Protein AF-A0AAW2XWT4-F1 (afdb_monomer_lite)

Radius of gyration: 17.61 Å; chains: 1; bounding box: 40×44×36 Å

Structure (mmCIF, N/CA/C/O backbone):
data_AF-A0AAW2XWT4-F1
#
_entry.id   AF-A0AAW2XWT4-F1
#
loop_
_atom_site.group_PDB
_atom_site.id
_atom_site.type_symbol
_atom_site.label_atom_id
_atom_site.label_alt_id
_atom_site.label_comp_id
_atom_site.label_asym_id
_atom_site.label_entity_id
_atom_site.label_seq_id
_atom_site.pdbx_PDB_ins_code
_atom_site.Cartn_x
_atom_site.Cartn_y
_atom_site.Cartn_z
_atom_site.occupancy
_atom_site.B_iso_or_equiv
_atom_site.auth_seq_id
_atom_site.auth_comp_id
_atom_site.auth_asym_id
_atom_site.auth_atom_id
_atom_site.pdbx_PDB_model_num
ATOM 1 N N . MET A 1 1 ? -18.857 1.435 7.287 1.00 56.28 1 MET A N 1
ATOM 2 C CA . MET A 1 1 ? -17.424 1.734 7.513 1.00 56.28 1 MET A CA 1
ATOM 3 C C . MET A 1 1 ? -16.809 2.377 6.274 1.00 56.28 1 MET A C 1
ATOM 5 O O . MET A 1 1 ? -16.454 3.537 6.372 1.00 56.28 1 MET A O 1
ATOM 9 N N . ARG A 1 2 ? -16.819 1.709 5.107 1.00 50.19 2 ARG A N 1
ATOM 10 C CA . ARG A 1 2 ? -16.317 2.235 3.816 1.00 50.19 2 ARG A CA 1
ATOM 11 C C . ARG A 1 2 ? -16.765 3.678 3.498 1.00 50.19 2 ARG A C 1
ATOM 13 O O . ARG A 1 2 ? -15.939 4.572 3.470 1.00 50.19 2 ARG A O 1
ATOM 20 N N . ALA A 1 3 ? -18.075 3.943 3.468 1.00 50.75 3 ALA A N 1
ATOM 21 C CA . ALA A 1 3 ? -18.617 5.261 3.095 1.00 50.75 3 ALA A CA 1
ATOM 22 C C . ALA A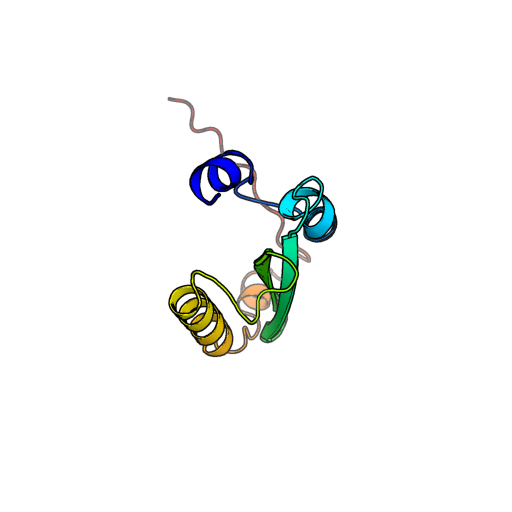 1 3 ? -18.272 6.437 4.042 1.00 50.75 3 ALA A C 1
ATOM 24 O O . ALA A 1 3 ? -18.292 7.587 3.615 1.00 50.75 3 ALA A O 1
ATOM 25 N N . ALA A 1 4 ? -17.979 6.172 5.321 1.00 53.34 4 ALA A N 1
ATOM 26 C CA . ALA A 1 4 ? -17.572 7.210 6.278 1.00 53.34 4 ALA A CA 1
ATOM 27 C C . ALA A 1 4 ? -16.060 7.487 6.218 1.00 53.34 4 ALA A C 1
ATOM 29 O O . ALA A 1 4 ? -15.616 8.579 6.556 1.00 53.34 4 ALA A O 1
ATOM 30 N N . VAL A 1 5 ? -15.286 6.494 5.775 1.00 57.53 5 VAL A N 1
ATOM 31 C CA . VAL A 1 5 ? -13.827 6.545 5.656 1.00 57.53 5 VAL A CA 1
ATOM 32 C C . VAL A 1 5 ? -13.415 7.131 4.299 1.00 57.53 5 VAL A C 1
ATOM 34 O O . VAL A 1 5 ? -12.546 7.996 4.257 1.00 57.53 5 VAL A O 1
ATOM 37 N N . ASP A 1 6 ? -14.117 6.771 3.218 1.00 56.50 6 ASP A N 1
ATOM 38 C CA . ASP A 1 6 ? -13.872 7.280 1.857 1.00 56.50 6 ASP A CA 1
ATOM 39 C C . ASP A 1 6 ? -14.056 8.805 1.748 1.00 56.50 6 ASP A C 1
ATOM 41 O O . ASP A 1 6 ? -13.403 9.451 0.938 1.00 56.50 6 ASP A O 1
ATOM 45 N N . ARG A 1 7 ? -14.913 9.410 2.586 1.00 54.22 7 ARG A N 1
ATOM 46 C CA . ARG A 1 7 ? -15.098 10.875 2.636 1.00 54.22 7 ARG A CA 1
ATOM 47 C C . ARG A 1 7 ? -13.995 11.610 3.403 1.00 54.22 7 ARG A C 1
ATOM 49 O O . ARG A 1 7 ? -13.919 12.830 3.313 1.00 54.22 7 ARG A O 1
ATOM 56 N N . LEU A 1 8 ? -13.189 10.896 4.192 1.00 62.31 8 LEU A N 1
ATOM 57 C CA . LEU A 1 8 ? -12.209 11.484 5.109 1.00 62.31 8 LEU A CA 1
ATOM 58 C C . LEU A 1 8 ? -10.776 11.403 4.571 1.00 62.31 8 LEU A C 1
ATOM 60 O O . LEU A 1 8 ? -9.909 12.164 5.004 1.00 62.31 8 LEU A O 1
ATOM 64 N N . TRP A 1 9 ? -10.500 10.469 3.661 1.00 67.38 9 TRP A N 1
ATOM 65 C CA . TRP A 1 9 ? -9.143 10.239 3.182 1.00 67.38 9 TRP A CA 1
ATOM 66 C C . TRP A 1 9 ? -8.819 11.153 2.002 1.00 67.38 9 TRP A C 1
ATOM 68 O O . TRP A 1 9 ? -9.509 11.112 0.985 1.00 67.38 9 TRP A O 1
ATOM 78 N N . PRO A 1 10 ? -7.778 11.995 2.114 1.00 68.00 10 PRO A N 1
ATOM 79 C CA . PRO A 1 10 ? -7.349 12.801 0.985 1.00 68.00 10 PRO A CA 1
ATOM 80 C C . PRO A 1 10 ? -6.822 11.883 -0.124 1.00 68.00 10 PRO A C 1
ATOM 82 O O . PRO A 1 10 ? -6.274 10.814 0.154 1.00 68.00 10 PRO A O 1
ATOM 85 N N . SER A 1 11 ? -6.955 12.328 -1.375 1.00 72.94 11 SER A N 1
ATOM 86 C CA . SER A 1 11 ? -6.430 11.619 -2.551 1.00 72.94 11 SER A CA 1
ATOM 87 C C . SER A 1 11 ? -4.925 11.359 -2.456 1.00 72.94 11 SER A C 1
ATOM 89 O O . SER A 1 11 ? -4.429 10.384 -3.012 1.00 72.94 11 SER A O 1
ATOM 91 N N . GLU A 1 12 ? -4.211 12.207 -1.711 1.00 77.19 12 GLU A N 1
ATOM 92 C CA . GLU A 1 12 ? -2.780 12.102 -1.467 1.00 77.19 12 GLU A CA 1
ATOM 93 C C . GLU A 1 12 ? -2.449 12.272 0.021 1.00 77.19 12 GLU A C 1
ATOM 95 O O . GLU A 1 12 ? -2.950 13.162 0.718 1.00 77.19 12 GLU A O 1
ATOM 100 N N . ILE A 1 13 ? -1.562 11.408 0.518 1.00 75.12 13 ILE A N 1
ATOM 101 C CA . ILE A 1 13 ? -1.056 11.441 1.891 1.00 75.12 13 ILE A CA 1
ATOM 102 C C . ILE A 1 13 ? 0.470 11.323 1.838 1.00 75.12 13 ILE A C 1
ATOM 104 O O . ILE A 1 13 ? 0.976 10.338 1.297 1.00 75.12 13 ILE A O 1
ATOM 108 N N . PRO A 1 14 ? 1.223 12.263 2.440 1.00 79.88 14 PRO A N 1
ATOM 109 C CA . PRO A 1 14 ? 2.658 12.090 2.623 1.00 79.88 14 PRO A CA 1
ATOM 110 C C . PRO A 1 14 ? 2.940 10.792 3.381 1.00 79.88 14 PRO A C 1
ATOM 112 O O . PRO A 1 14 ? 2.301 10.524 4.399 1.00 79.88 14 PRO A O 1
ATOM 115 N N . LEU A 1 15 ? 3.924 10.004 2.941 1.00 75.19 15 LEU A N 1
ATOM 116 C CA . LEU A 1 15 ? 4.199 8.682 3.520 1.00 75.19 15 LEU A CA 1
ATOM 117 C C . LEU A 1 15 ? 4.391 8.717 5.053 1.00 75.19 15 LEU A C 1
ATOM 119 O O . LEU A 1 15 ? 3.942 7.811 5.752 1.00 75.19 15 LEU A O 1
ATOM 123 N N . GLY A 1 16 ? 5.004 9.783 5.586 1.00 78.69 16 GLY A N 1
ATOM 124 C CA . GLY A 1 16 ? 5.196 9.983 7.031 1.00 78.69 16 GLY A CA 1
ATOM 125 C C . GLY A 1 16 ? 3.902 10.214 7.827 1.00 78.69 16 GLY A C 1
ATOM 126 O O . GLY A 1 16 ? 3.858 9.946 9.023 1.00 78.69 16 GLY A O 1
ATOM 127 N N . GLU A 1 17 ? 2.827 10.643 7.167 1.00 81.06 17 GLU A N 1
ATOM 128 C CA . GLU A 1 17 ? 1.529 10.944 7.781 1.00 81.06 17 GLU A CA 1
ATOM 129 C C . GLU A 1 17 ? 0.519 9.792 7.638 1.00 81.06 17 GLU A C 1
ATOM 131 O O . GLU A 1 17 ? -0.571 9.865 8.204 1.00 81.06 17 GLU A O 1
ATOM 136 N N . VAL A 1 18 ? 0.866 8.708 6.932 1.00 79.69 18 VAL A N 1
ATOM 137 C CA . VAL A 1 18 ? -0.015 7.551 6.673 1.00 79.69 18 VAL A CA 1
ATOM 138 C C . VAL A 1 18 ? -0.616 7.003 7.965 1.00 79.69 18 VAL A C 1
ATOM 140 O O . VAL A 1 18 ? -1.835 6.949 8.089 1.00 79.69 18 VAL A O 1
ATOM 143 N N . ASN A 1 19 ? 0.202 6.662 8.965 1.00 78.69 19 ASN A N 1
ATOM 144 C CA . ASN A 1 19 ? -0.309 6.129 10.237 1.00 78.69 19 ASN A CA 1
ATOM 145 C C . ASN A 1 19 ? -1.251 7.125 10.934 1.00 78.69 19 ASN A C 1
ATOM 147 O O . ASN A 1 19 ? -2.282 6.752 11.491 1.00 78.69 19 ASN A O 1
ATOM 151 N N . LYS A 1 20 ? -0.914 8.415 10.878 1.00 76.44 20 LYS A N 1
ATOM 152 C CA . LYS A 1 20 ? -1.678 9.477 11.531 1.00 76.44 20 LYS A CA 1
ATOM 153 C C . LYS A 1 20 ? -3.003 9.776 10.829 1.00 76.44 20 LYS A C 1
ATOM 155 O O . LYS A 1 20 ? -3.934 10.195 11.503 1.00 76.44 20 LYS A O 1
ATOM 160 N N . LYS A 1 21 ? -3.104 9.587 9.513 1.00 76.25 21 LYS A N 1
ATOM 161 C CA . LYS A 1 21 ? -4.320 9.897 8.745 1.00 76.25 21 LYS A CA 1
ATOM 162 C C . LYS A 1 21 ? -5.203 8.681 8.460 1.00 76.25 21 LYS A C 1
ATOM 164 O O . LYS A 1 21 ? -6.416 8.839 8.402 1.00 76.25 21 LYS A O 1
ATOM 169 N N . LEU A 1 22 ? -4.623 7.488 8.308 1.00 75.00 22 LEU A N 1
ATOM 170 C CA . LEU A 1 22 ? -5.376 6.277 7.958 1.00 75.00 22 LEU A CA 1
ATOM 171 C C . LEU A 1 22 ? -5.968 5.563 9.175 1.00 75.00 22 LEU A C 1
ATOM 173 O O . LEU A 1 22 ? -7.088 5.078 9.080 1.00 75.00 22 LEU A O 1
ATOM 177 N N . ILE A 1 23 ? -5.252 5.494 10.306 1.00 75.44 23 ILE A N 1
ATOM 178 C CA . ILE A 1 23 ? -5.704 4.720 11.482 1.00 75.44 23 ILE A CA 1
ATOM 179 C C . ILE A 1 23 ? -5.927 5.544 12.753 1.00 75.44 23 ILE A C 1
ATOM 181 O O . ILE A 1 23 ? -6.635 5.088 13.650 1.00 75.44 23 ILE A O 1
ATOM 185 N N . ARG A 1 24 ? -5.365 6.756 12.872 1.00 74.62 24 ARG A N 1
ATOM 186 C CA . ARG A 1 24 ? -5.539 7.571 14.087 1.00 74.62 24 ARG A CA 1
ATOM 187 C C . ARG A 1 24 ? -7.001 8.007 14.221 1.00 74.62 24 ARG A C 1
ATOM 189 O O . ARG A 1 24 ? -7.489 8.793 13.418 1.00 74.62 24 ARG A O 1
ATOM 196 N N . GLY A 1 25 ? -7.673 7.513 15.258 1.00 71.81 25 GLY A N 1
ATOM 197 C CA . GLY A 1 25 ? -9.098 7.760 15.513 1.00 71.81 25 GLY A CA 1
ATOM 198 C C . GLY A 1 25 ? -10.028 6.619 15.082 1.00 71.81 25 GLY A C 1
ATOM 199 O O . GLY A 1 25 ? -11.199 6.641 15.444 1.00 71.81 25 GLY A O 1
ATOM 200 N N . LEU A 1 26 ? -9.521 5.594 14.384 1.00 77.69 26 LEU A N 1
ATOM 201 C CA . LEU A 1 26 ? -10.269 4.368 14.091 1.00 77.69 26 LEU A CA 1
ATOM 202 C C . LEU A 1 26 ? -10.056 3.348 15.219 1.00 77.69 26 LEU A C 1
ATOM 204 O O . LEU A 1 26 ? -9.177 2.489 15.152 1.00 77.69 26 LEU A O 1
ATOM 208 N N . THR A 1 27 ? -10.844 3.458 16.290 1.00 80.50 27 THR A N 1
ATOM 209 C CA . THR A 1 27 ? -10.784 2.521 17.422 1.00 80.50 27 THR A CA 1
ATOM 210 C C . THR A 1 27 ? -11.171 1.101 16.995 1.00 80.50 27 THR A C 1
ATOM 212 O O . THR A 1 27 ? -12.085 0.892 16.196 1.00 80.50 27 THR A O 1
ATOM 215 N N . GLY A 1 28 ? -10.438 0.101 17.500 1.00 86.00 28 GLY A N 1
ATOM 216 C CA . GLY A 1 28 ? -10.656 -1.309 17.152 1.00 86.00 28 GLY A CA 1
ATOM 217 C C . GLY A 1 28 ? -10.295 -1.670 15.707 1.00 86.00 28 GLY A C 1
ATOM 218 O O . GLY A 1 28 ? -10.788 -2.675 15.192 1.00 86.00 28 GLY A O 1
ATOM 219 N N . CYS A 1 29 ? -9.479 -0.850 15.039 1.00 86.06 29 CYS A N 1
ATOM 220 C CA . CYS A 1 29 ? -8.917 -1.147 13.727 1.00 86.06 29 CYS A CA 1
ATOM 221 C C . CYS A 1 29 ? -7.394 -1.286 13.801 1.00 86.06 29 CYS A C 1
ATOM 223 O O . CYS A 1 29 ? -6.717 -0.610 14.572 1.00 86.06 29 CYS A O 1
ATOM 225 N N . GLU A 1 30 ? -6.852 -2.143 12.948 1.00 86.19 30 GLU A N 1
ATOM 226 C CA . GLU A 1 30 ? -5.422 -2.327 12.736 1.00 86.19 30 GLU A CA 1
ATOM 227 C C . GLU A 1 30 ? -5.092 -2.255 11.243 1.00 86.19 30 GLU A C 1
ATOM 229 O O . GLU A 1 30 ? -5.973 -2.369 10.386 1.00 86.19 30 GLU A O 1
ATOM 23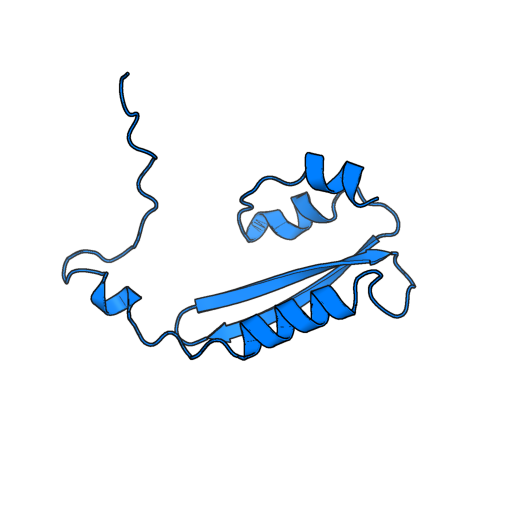4 N N . MET A 1 31 ? -3.817 -2.050 10.919 1.00 87.12 31 MET A N 1
ATOM 235 C CA . MET A 1 31 ? -3.358 -1.879 9.544 1.00 87.12 31 MET A CA 1
ATOM 236 C C . MET A 1 31 ? -2.232 -2.847 9.216 1.00 87.12 31 MET A C 1
ATOM 238 O O . MET A 1 31 ? -1.240 -2.931 9.936 1.00 87.12 31 MET A O 1
ATOM 242 N N . ALA A 1 32 ? -2.363 -3.523 8.080 1.00 89.31 32 ALA A N 1
ATOM 243 C CA . ALA A 1 32 ? -1.267 -4.243 7.460 1.00 89.31 32 ALA A CA 1
ATOM 244 C C . ALA A 1 32 ? -0.579 -3.358 6.422 1.00 89.31 32 ALA A C 1
ATOM 246 O O . ALA A 1 32 ? -1.224 -2.599 5.694 1.00 89.31 32 ALA A O 1
ATOM 247 N N . ARG A 1 33 ? 0.745 -3.492 6.340 1.00 91.31 33 ARG A N 1
ATOM 248 C CA . ARG A 1 33 ? 1.584 -2.807 5.360 1.00 91.31 33 ARG A CA 1
ATOM 249 C C . ARG A 1 33 ? 2.331 -3.838 4.530 1.00 91.31 33 ARG A C 1
ATOM 251 O O . ARG A 1 33 ? 3.167 -4.566 5.060 1.00 91.31 33 ARG A O 1
ATOM 258 N N . PHE A 1 34 ? 2.087 -3.827 3.230 1.00 92.81 34 PHE A N 1
ATOM 259 C CA . PHE A 1 34 ? 2.810 -4.629 2.251 1.00 92.81 34 PHE A CA 1
ATOM 260 C C . PHE A 1 34 ? 3.817 -3.731 1.539 1.00 92.81 34 PHE A C 1
ATOM 262 O O . PHE A 1 34 ? 3.473 -2.638 1.089 1.00 92.81 34 PHE A O 1
ATOM 269 N N . LYS A 1 35 ? 5.075 -4.166 1.471 1.00 92.88 35 LYS A N 1
ATOM 270 C CA . LYS A 1 35 ? 6.166 -3.403 0.862 1.00 92.88 35 LYS A CA 1
ATOM 271 C C . LYS A 1 35 ? 6.668 -4.136 -0.372 1.00 92.88 35 LYS A C 1
ATOM 273 O O . LYS A 1 35 ? 7.140 -5.262 -0.256 1.00 92.88 35 LYS A O 1
ATOM 278 N N . PHE A 1 36 ? 6.649 -3.457 -1.511 1.00 90.94 36 PHE A N 1
ATOM 279 C CA . PHE A 1 36 ? 7.189 -3.958 -2.770 1.00 90.94 36 PHE A CA 1
ATOM 280 C C . PHE A 1 36 ? 8.287 -3.015 -3.246 1.00 90.94 36 PHE A C 1
ATOM 282 O O . PHE A 1 36 ? 8.079 -1.806 -3.324 1.00 90.94 36 PHE A O 1
ATOM 289 N N . ARG A 1 37 ? 9.466 -3.555 -3.550 1.00 89.75 37 ARG A N 1
ATOM 290 C CA . ARG A 1 37 ? 10.544 -2.804 -4.202 1.00 89.75 37 ARG A CA 1
ATOM 291 C C . ARG A 1 37 ? 10.558 -3.174 -5.678 1.00 89.75 37 ARG A C 1
ATOM 293 O O . ARG A 1 37 ? 10.569 -4.362 -5.982 1.00 89.75 37 ARG A O 1
ATOM 300 N N . LYS A 1 38 ? 10.515 -2.168 -6.549 1.00 87.06 38 LYS A N 1
ATOM 301 C CA . LYS A 1 38 ? 10.494 -2.301 -8.009 1.00 87.06 38 LYS A CA 1
ATOM 302 C C . LYS A 1 38 ? 11.505 -1.325 -8.598 1.00 87.06 38 LYS A C 1
ATOM 304 O O . LYS A 1 38 ? 11.183 -0.159 -8.823 1.00 87.06 38 LYS A O 1
ATOM 309 N N . GLY A 1 39 ? 12.743 -1.782 -8.778 1.00 83.12 39 GLY A N 1
ATOM 310 C CA . GLY A 1 39 ? 13.865 -0.910 -9.143 1.00 83.12 39 GLY A CA 1
ATOM 311 C C . GLY A 1 39 ? 14.068 0.233 -8.136 1.00 83.12 39 GLY A C 1
ATOM 312 O O . GLY A 1 39 ? 14.210 -0.009 -6.935 1.00 83.12 39 GLY A O 1
ATOM 313 N N . CYS A 1 40 ? 14.048 1.482 -8.617 1.00 78.06 40 CYS A N 1
ATOM 314 C CA . CYS A 1 40 ? 14.231 2.688 -7.798 1.00 78.06 40 CYS A CA 1
ATOM 315 C C . CYS A 1 40 ? 12.974 3.135 -7.023 1.00 78.06 40 CYS A C 1
ATOM 317 O O . CYS A 1 40 ? 13.050 4.052 -6.204 1.00 78.06 40 CYS A O 1
ATOM 319 N N . ILE A 1 41 ? 11.824 2.482 -7.230 1.00 81.56 41 ILE A N 1
ATOM 320 C CA . ILE A 1 41 ? 10.554 2.831 -6.583 1.00 81.56 41 ILE A CA 1
ATOM 321 C C . ILE A 1 41 ? 10.195 1.787 -5.521 1.00 81.56 41 ILE A C 1
ATOM 323 O O . ILE A 1 41 ? 10.340 0.578 -5.707 1.00 81.56 41 ILE A O 1
ATOM 327 N N . THR A 1 42 ? 9.693 2.256 -4.377 1.00 86.69 42 THR A N 1
ATOM 328 C CA . THR A 1 42 ? 9.104 1.397 -3.343 1.00 86.69 42 THR A CA 1
ATOM 329 C C . THR A 1 42 ? 7.616 1.692 -3.214 1.00 86.69 42 THR A C 1
ATOM 331 O O . THR A 1 42 ? 7.236 2.793 -2.825 1.00 86.69 42 THR A O 1
ATOM 334 N N . PHE A 1 43 ? 6.783 0.686 -3.467 1.00 89.56 43 PHE A N 1
ATOM 335 C CA . PHE A 1 43 ? 5.346 0.744 -3.226 1.00 89.56 43 PHE A CA 1
ATOM 336 C C . PHE A 1 43 ? 5.040 0.263 -1.809 1.00 89.56 43 PHE A C 1
ATOM 338 O O . PHE A 1 43 ? 5.455 -0.827 -1.400 1.00 89.56 43 PHE A O 1
ATOM 345 N N . TYR A 1 44 ? 4.280 1.069 -1.074 1.00 90.50 44 TYR A N 1
ATOM 346 C CA . TYR A 1 44 ? 3.657 0.664 0.178 1.00 90.50 44 TYR A CA 1
ATOM 347 C C . TYR A 1 44 ? 2.153 0.557 -0.043 1.00 90.50 44 TYR A C 1
ATOM 349 O O . TYR A 1 44 ? 1.496 1.557 -0.320 1.00 90.50 44 TYR A O 1
ATOM 357 N N . VAL A 1 45 ? 1.614 -0.652 0.090 1.00 91.19 45 VAL A N 1
ATOM 358 C CA . VAL A 1 45 ? 0.168 -0.889 0.072 1.00 91.19 45 VAL A CA 1
ATOM 359 C C . VAL A 1 45 ? -0.294 -1.043 1.513 1.00 91.19 45 VAL A C 1
ATOM 361 O O . VAL A 1 45 ? 0.222 -1.886 2.252 1.00 91.19 45 VAL A O 1
ATOM 364 N N . TYR A 1 46 ? -1.252 -0.216 1.911 1.00 88.19 46 TYR A N 1
ATOM 365 C CA . TYR A 1 46 ? -1.822 -0.210 3.251 1.00 88.19 46 TYR A CA 1
ATOM 366 C C . TYR A 1 46 ? -3.246 -0.748 3.206 1.00 88.19 46 TYR A C 1
ATOM 368 O O . TYR A 1 46 ? -4.052 -0.304 2.392 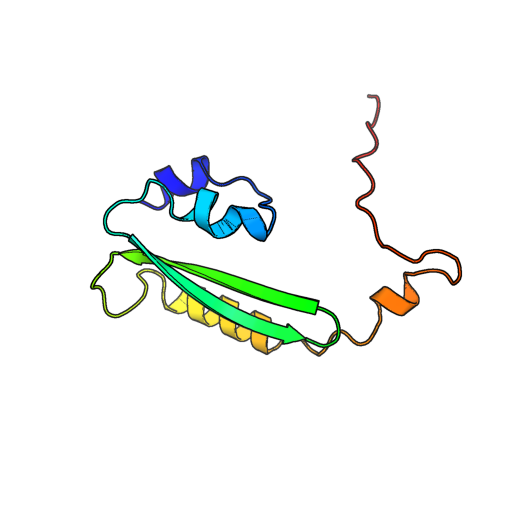1.00 88.19 46 TYR A O 1
ATOM 376 N N . ALA A 1 47 ? -3.556 -1.692 4.088 1.00 89.31 47 ALA A N 1
ATOM 377 C CA . ALA A 1 47 ? -4.894 -2.252 4.221 1.00 89.31 47 ALA A CA 1
ATOM 378 C C . ALA A 1 47 ? -5.333 -2.184 5.683 1.00 89.31 47 ALA A C 1
ATOM 380 O O . ALA A 1 47 ? -4.623 -2.661 6.569 1.00 89.31 47 ALA A O 1
ATOM 381 N N . VAL A 1 48 ? -6.502 -1.597 5.935 1.00 86.38 48 VAL A N 1
ATOM 382 C CA . VAL A 1 48 ? -7.087 -1.474 7.276 1.00 86.38 48 VAL A CA 1
ATOM 383 C C . VAL A 1 48 ? 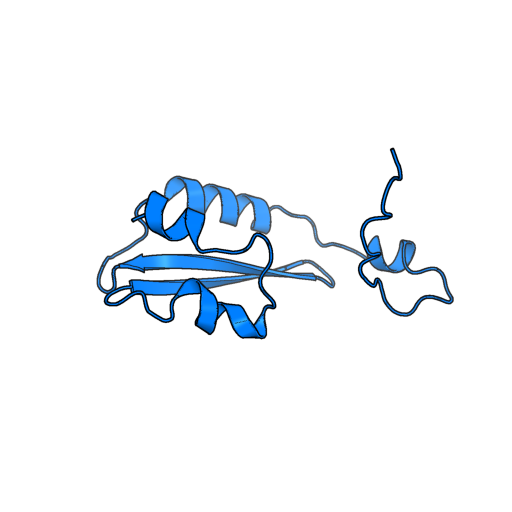-8.112 -2.586 7.486 1.00 86.38 48 VAL A C 1
ATOM 385 O O . VAL A 1 48 ? -8.905 -2.891 6.594 1.00 86.38 48 VAL A O 1
ATOM 388 N N . ARG A 1 49 ? -8.112 -3.192 8.672 1.00 87.94 49 ARG A N 1
ATOM 389 C CA . ARG A 1 49 ? -9.098 -4.192 9.102 1.00 87.94 49 ARG A CA 1
ATOM 390 C C . ARG A 1 49 ? -9.500 -3.960 10.555 1.00 87.94 49 ARG A C 1
ATOM 392 O O . ARG A 1 49 ? -8.830 -3.224 11.271 1.00 87.94 49 ARG A O 1
ATOM 399 N N . ARG A 1 50 ? -10.576 -4.607 11.010 1.00 87.62 50 ARG A N 1
ATOM 400 C CA . ARG A 1 50 ? -10.887 -4.667 12.446 1.00 87.62 50 ARG A CA 1
ATOM 401 C C . ARG A 1 50 ? -9.827 -5.485 13.177 1.00 87.62 50 ARG A C 1
ATOM 403 O O . ARG A 1 50 ? -9.429 -6.542 12.692 1.00 87.62 50 ARG A O 1
ATOM 410 N N . SER A 1 51 ? -9.412 -5.004 14.340 1.00 87.12 51 SER A N 1
ATOM 411 C CA . SER A 1 51 ? -8.512 -5.722 15.237 1.00 87.12 51 SER A CA 1
ATOM 412 C C . SER A 1 51 ? -9.123 -7.069 15.628 1.00 87.12 51 SER A C 1
ATOM 414 O O . SER A 1 51 ? -10.315 -7.148 15.919 1.00 87.12 51 SER A O 1
ATOM 416 N N . GLY A 1 52 ? -8.310 -8.125 15.623 1.00 84.44 52 GLY A N 1
ATOM 417 C CA . GLY A 1 52 ? -8.739 -9.476 16.006 1.00 84.44 52 GLY A CA 1
ATOM 418 C C . GLY A 1 52 ? -9.420 -10.288 14.898 1.00 84.44 52 GLY A C 1
ATOM 419 O O . GLY A 1 52 ? -9.648 -11.479 15.089 1.00 84.44 52 GLY A O 1
ATOM 420 N N . ASN A 1 53 ? -9.690 -9.705 13.724 1.00 85.31 53 ASN A N 1
ATOM 421 C CA . ASN A 1 53 ? -10.177 -10.473 12.577 1.00 85.31 53 ASN A CA 1
ATOM 422 C C . ASN A 1 53 ? -9.032 -11.201 11.856 1.00 85.31 53 ASN A C 1
ATOM 424 O O . ASN A 1 53 ? -8.014 -10.604 11.492 1.00 85.31 53 ASN A O 1
ATOM 428 N N . SER A 1 54 ? -9.247 -12.476 11.530 1.00 81.00 54 SER A N 1
ATOM 429 C CA . SER A 1 54 ? -8.379 -13.264 10.651 1.00 81.00 54 SER A CA 1
ATOM 430 C C . SER A 1 54 ? -8.631 -12.927 9.174 1.00 81.00 54 SER A C 1
ATOM 432 O O . SER A 1 54 ? -9.199 -13.709 8.420 1.00 81.00 54 SER A O 1
ATOM 434 N N . GLY A 1 55 ? -8.210 -11.735 8.740 1.00 86.75 55 GLY A N 1
ATOM 435 C CA . GLY A 1 55 ? -8.211 -11.351 7.320 1.00 86.75 55 GLY A CA 1
ATOM 436 C C . GLY A 1 55 ? -8.854 -10.001 7.018 1.00 86.75 55 GLY A C 1
ATOM 437 O O . GLY A 1 55 ? -9.054 -9.174 7.907 1.00 86.75 55 GLY A O 1
ATOM 438 N N . PHE A 1 56 ? -9.142 -9.764 5.737 1.00 89.56 56 PHE A N 1
ATOM 439 C CA . PHE A 1 56 ? -9.726 -8.516 5.240 1.00 89.56 56 PHE A CA 1
ATOM 440 C C . PHE A 1 56 ? -11.131 -8.762 4.696 1.00 89.56 56 PHE A C 1
ATOM 442 O O . PHE A 1 56 ? -11.393 -9.782 4.066 1.00 89.56 56 PHE A O 1
ATOM 449 N N . ILE A 1 57 ? -12.038 -7.805 4.898 1.00 87.44 57 ILE A N 1
ATOM 450 C CA . ILE A 1 57 ? -13.409 -7.909 4.371 1.00 87.44 57 ILE A CA 1
ATOM 451 C C . ILE A 1 57 ? -13.388 -7.975 2.833 1.00 87.44 57 ILE A C 1
ATOM 453 O O . ILE A 1 57 ? -14.082 -8.793 2.246 1.00 87.44 57 ILE A O 1
ATOM 457 N N . CYS A 1 58 ? -12.537 -7.175 2.185 1.00 86.50 58 CYS A N 1
ATOM 458 C CA . CYS A 1 58 ? -12.353 -7.156 0.729 1.00 86.50 58 CYS A CA 1
ATOM 459 C C . CYS A 1 58 ? -11.095 -7.945 0.323 1.00 86.50 58 CYS A C 1
ATOM 461 O O . CYS A 1 58 ? -10.158 -7.381 -0.244 1.00 86.50 58 CYS A O 1
ATOM 463 N N . THR A 1 59 ? -11.022 -9.231 0.686 1.00 91.56 59 THR A N 1
ATOM 464 C CA . THR A 1 59 ? -9.806 -10.038 0.460 1.00 91.56 59 THR A CA 1
ATOM 465 C C . THR A 1 59 ? -9.474 -10.202 -1.027 1.00 91.56 59 THR A C 1
ATOM 467 O O . THR A 1 59 ? -8.301 -10.103 -1.380 1.00 91.56 59 THR A O 1
ATOM 470 N N . ASP A 1 60 ? -10.462 -10.400 -1.903 1.00 93.50 60 ASP A N 1
ATOM 471 C CA . ASP A 1 60 ? -10.208 -10.572 -3.342 1.00 93.50 60 ASP A CA 1
ATOM 472 C C . ASP A 1 60 ? -9.743 -9.274 -4.020 1.00 93.50 60 ASP A C 1
ATOM 474 O O . ASP A 1 60 ? -8.793 -9.300 -4.809 1.00 93.50 60 ASP A O 1
ATOM 478 N N . ASP A 1 61 ? -10.312 -8.125 -3.642 1.00 92.00 61 ASP A N 1
ATOM 479 C CA . ASP A 1 61 ? -9.834 -6.811 -4.098 1.00 92.00 61 ASP A CA 1
ATOM 480 C C . ASP A 1 61 ? -8.383 -6.586 -3.655 1.00 92.00 61 ASP A C 1
ATOM 482 O O . ASP A 1 61 ? -7.520 -6.230 -4.459 1.00 92.00 61 ASP A O 1
ATOM 486 N N . LEU A 1 62 ? -8.085 -6.850 -2.375 1.00 92.88 62 LEU A N 1
ATOM 487 C CA . LEU A 1 62 ? -6.731 -6.727 -1.843 1.00 92.88 62 LEU A CA 1
ATOM 488 C C . LEU A 1 62 ? -5.765 -7.669 -2.570 1.00 92.88 62 LEU A C 1
ATOM 490 O O . LEU A 1 62 ? -4.675 -7.245 -2.947 1.00 92.88 62 LEU A O 1
ATOM 494 N N . ARG A 1 63 ? -6.157 -8.925 -2.814 1.00 95.00 63 ARG A N 1
ATOM 495 C CA . ARG A 1 63 ? -5.357 -9.885 -3.587 1.00 95.00 63 ARG A CA 1
ATOM 496 C C . ARG A 1 63 ? -5.057 -9.339 -4.979 1.00 95.00 63 ARG A C 1
ATOM 498 O O . ARG A 1 63 ? -3.898 -9.367 -5.382 1.00 95.00 63 ARG A O 1
ATOM 505 N N . THR A 1 64 ? -6.063 -8.814 -5.671 1.00 96.75 64 THR A N 1
ATOM 506 C CA . THR A 1 64 ? -5.922 -8.260 -7.024 1.00 96.75 64 THR A CA 1
ATOM 507 C C . THR A 1 64 ? -4.935 -7.095 -7.042 1.00 96.75 64 THR A C 1
ATOM 509 O O . THR A 1 64 ? -4.019 -7.073 -7.865 1.00 96.75 64 THR A O 1
ATOM 512 N N . VAL A 1 65 ? -5.044 -6.162 -6.089 1.00 94.56 65 VAL A N 1
ATOM 513 C CA . VAL A 1 65 ? -4.107 -5.033 -5.951 1.00 94.56 65 VAL A CA 1
ATOM 514 C C . VAL A 1 65 ? -2.687 -5.528 -5.683 1.00 94.56 65 VAL A C 1
ATOM 516 O O . VAL A 1 65 ? -1.750 -5.107 -6.359 1.00 94.56 65 VAL A O 1
ATOM 519 N N . LEU A 1 66 ? -2.508 -6.448 -4.731 1.00 95.19 66 LEU A N 1
ATOM 520 C CA . LEU A 1 66 ? -1.188 -6.980 -4.387 1.00 95.19 66 LEU A CA 1
ATOM 521 C C . LEU A 1 66 ? -0.555 -7.739 -5.560 1.00 95.19 66 LEU A C 1
ATOM 523 O O . LEU A 1 66 ? 0.627 -7.546 -5.833 1.00 95.19 66 LEU A O 1
ATOM 527 N N . GLN A 1 67 ? -1.329 -8.555 -6.279 1.00 95.44 67 GLN A N 1
ATOM 528 C CA . GLN A 1 67 ? -0.866 -9.256 -7.479 1.00 95.44 67 GLN A CA 1
ATOM 529 C C . GLN A 1 67 ? -0.497 -8.279 -8.594 1.00 95.44 67 GLN A C 1
ATOM 531 O O . GLN A 1 67 ? 0.541 -8.452 -9.226 1.00 95.44 67 GLN A O 1
ATOM 536 N N . SER A 1 68 ? -1.285 -7.222 -8.787 1.00 93.81 68 SER A N 1
ATOM 537 C CA . SER A 1 68 ? -1.007 -6.185 -9.784 1.00 93.81 68 SER A CA 1
ATOM 538 C C . SER A 1 68 ? 0.311 -5.471 -9.486 1.00 93.81 68 SER A C 1
ATOM 540 O O . SER A 1 68 ? 1.167 -5.375 -10.359 1.00 93.81 68 SER A O 1
ATOM 542 N N . VAL A 1 69 ? 0.528 -5.047 -8.234 1.00 91.00 69 VAL A N 1
ATOM 543 C CA . VAL A 1 69 ? 1.785 -4.407 -7.806 1.00 91.00 69 VAL A CA 1
ATOM 544 C C . VAL A 1 69 ? 2.963 -5.381 -7.898 1.00 91.00 69 VAL A C 1
ATOM 546 O O . VAL A 1 69 ? 4.058 -4.996 -8.307 1.00 91.00 69 VAL A O 1
ATOM 549 N N . ALA A 1 70 ? 2.758 -6.654 -7.554 1.00 90.31 70 ALA A N 1
ATOM 550 C CA . ALA A 1 70 ? 3.781 -7.686 -7.680 1.00 90.31 70 ALA A CA 1
ATOM 551 C C . ALA A 1 70 ? 4.152 -7.971 -9.146 1.00 90.31 70 ALA A C 1
ATOM 553 O O . ALA A 1 70 ? 5.325 -8.222 -9.423 1.00 90.31 70 ALA A O 1
ATOM 554 N N . ALA A 1 71 ? 3.190 -7.893 -10.067 1.00 91.31 71 ALA A N 1
ATOM 555 C CA . ALA A 1 71 ? 3.380 -8.101 -11.500 1.00 91.31 71 ALA A CA 1
ATOM 556 C C . ALA A 1 71 ? 4.000 -6.894 -12.220 1.00 91.31 71 ALA A C 1
ATOM 558 O O . ALA A 1 71 ? 4.469 -7.041 -13.350 1.00 91.31 71 ALA A O 1
ATOM 559 N N . LEU A 1 72 ? 4.045 -5.715 -11.581 1.00 87.38 72 LEU A N 1
ATOM 560 C CA . LEU A 1 72 ? 4.796 -4.581 -12.114 1.00 87.38 72 LEU A CA 1
ATOM 561 C C . LEU A 1 72 ? 6.241 -5.018 -12.357 1.00 87.38 72 LEU A C 1
ATOM 563 O O . LEU A 1 72 ? 6.903 -5.566 -11.466 1.00 87.38 72 LEU A O 1
ATOM 567 N N . LYS A 1 73 ? 6.724 -4.786 -13.576 1.00 81.75 73 LYS A N 1
ATOM 568 C CA . LYS A 1 73 ? 8.135 -4.976 -13.901 1.00 81.75 73 LYS A CA 1
ATOM 569 C C . LYS A 1 73 ? 8.962 -3.981 -13.096 1.00 81.75 73 LYS A C 1
ATOM 571 O O . LYS A 1 73 ? 8.457 -2.937 -12.679 1.00 81.75 73 LYS A O 1
ATOM 576 N N . ASP A 1 74 ? 10.223 -4.318 -12.861 1.00 73.19 74 ASP A N 1
ATOM 577 C CA . ASP A 1 74 ? 11.130 -3.365 -12.242 1.00 73.19 74 ASP A CA 1
ATOM 578 C C . ASP A 1 74 ? 11.182 -2.107 -13.099 1.00 73.19 74 ASP A C 1
ATOM 580 O O . ASP A 1 74 ? 11.407 -2.160 -14.311 1.00 73.19 74 ASP A O 1
ATOM 584 N N . PHE A 1 75 ? 10.941 -0.969 -12.455 1.00 64.75 75 PHE A N 1
ATOM 585 C CA . PHE A 1 75 ? 11.149 0.321 -13.078 1.00 64.75 75 PHE A CA 1
ATOM 586 C C . PHE A 1 75 ? 12.663 0.528 -13.156 1.00 64.75 75 PHE A C 1
ATOM 588 O O . PHE A 1 75 ? 13.279 1.077 -12.244 1.00 64.75 75 PHE A O 1
ATOM 595 N N . ILE A 1 76 ? 13.274 0.017 -14.225 1.00 56.38 76 ILE A N 1
ATOM 596 C CA . ILE A 1 76 ? 14.569 0.504 -14.688 1.00 56.38 76 ILE A CA 1
ATOM 597 C C . ILE A 1 76 ? 14.295 1.871 -15.305 1.00 56.38 76 ILE A C 1
ATOM 599 O O . ILE A 1 76 ? 13.726 1.969 -16.389 1.00 56.38 76 ILE A O 1
ATOM 603 N N . ASP A 1 77 ? 14.632 2.914 -14.550 1.00 56.47 77 ASP A N 1
ATOM 604 C CA . ASP A 1 77 ? 15.164 4.185 -15.034 1.00 56.47 77 ASP A CA 1
ATOM 605 C C . ASP A 1 77 ? 14.490 4.862 -16.241 1.00 56.47 77 ASP A C 1
ATOM 607 O O . ASP A 1 77 ? 15.094 5.709 -16.883 1.00 56.47 77 ASP A O 1
ATOM 611 N N . HIS A 1 78 ? 13.199 4.642 -16.503 1.00 48.53 78 HIS A N 1
ATOM 612 C CA . HIS A 1 78 ? 12.441 5.603 -17.316 1.00 48.53 78 HIS A CA 1
ATOM 613 C C . HIS A 1 78 ? 12.430 6.973 -16.621 1.00 48.53 78 HIS A C 1
ATOM 615 O O . HIS A 1 78 ? 12.495 8.005 -17.272 1.00 48.53 78 HIS A O 1
ATOM 621 N N . THR A 1 79 ? 12.482 6.985 -15.288 1.00 47.31 79 THR A N 1
ATOM 622 C CA . THR A 1 79 ? 12.705 8.168 -14.452 1.00 47.31 79 THR A CA 1
ATOM 623 C C . THR A 1 79 ? 14.110 8.764 -14.616 1.00 47.31 79 THR A C 1
ATOM 625 O O . THR A 1 79 ? 14.233 9.983 -14.616 1.00 47.31 79 THR A O 1
ATOM 628 N N . ALA A 1 80 ? 15.158 7.948 -14.807 1.00 50.34 80 ALA A N 1
ATOM 629 C CA . ALA A 1 80 ? 16.494 8.462 -15.139 1.00 50.34 80 ALA A CA 1
ATOM 630 C C . ALA A 1 80 ? 16.615 8.897 -16.610 1.00 50.34 80 ALA A C 1
ATOM 632 O O . ALA A 1 80 ? 17.425 9.760 -16.915 1.00 50.34 80 ALA A O 1
ATOM 633 N N . MET A 1 81 ? 15.773 8.375 -17.510 1.00 47.19 81 MET A N 1
ATOM 634 C CA . MET A 1 81 ? 15.590 8.911 -18.865 1.00 47.19 81 MET A CA 1
ATOM 635 C C . MET A 1 81 ? 14.799 10.231 -18.883 1.00 47.19 81 MET A C 1
ATOM 637 O O . MET A 1 81 ? 15.013 11.052 -19.770 1.00 47.19 81 MET A O 1
ATOM 641 N N . LEU A 1 82 ? 13.882 10.445 -17.930 1.00 47.66 82 LEU A N 1
ATOM 642 C CA . LEU A 1 82 ? 13.064 11.664 -17.814 1.00 47.66 82 LEU A CA 1
ATOM 643 C C . LEU A 1 82 ? 13.737 12.769 -16.985 1.00 47.66 82 LEU A C 1
ATOM 645 O O . LEU A 1 82 ? 13.415 13.947 -17.144 1.00 47.66 82 LEU A O 1
ATOM 649 N N . ALA A 1 83 ? 14.685 12.414 -16.119 1.00 49.75 83 ALA A N 1
ATOM 650 C CA . ALA A 1 83 ? 15.623 13.355 -15.534 1.00 49.75 83 ALA A CA 1
ATOM 651 C C . ALA A 1 83 ? 16.650 13.741 -16.608 1.00 49.75 83 ALA A C 1
ATOM 653 O O . ALA A 1 83 ? 17.667 13.077 -16.787 1.00 49.75 83 ALA A O 1
ATOM 654 N N . MET A 1 84 ? 16.371 14.819 -17.349 1.00 49.03 84 MET A N 1
ATOM 655 C CA . MET A 1 84 ? 17.361 15.478 -18.212 1.00 49.03 84 MET A CA 1
ATOM 656 C C . MET A 1 84 ? 18.701 15.617 -17.459 1.00 49.03 84 MET A C 1
ATOM 658 O O . MET A 1 84 ? 18.667 15.791 -16.240 1.00 49.03 84 MET A O 1
ATOM 662 N N . PRO A 1 85 ? 19.872 15.632 -18.128 1.00 54.31 85 PRO A N 1
ATOM 663 C CA . PRO A 1 85 ? 21.190 15.651 -17.468 1.00 54.31 85 PRO A CA 1
ATOM 664 C 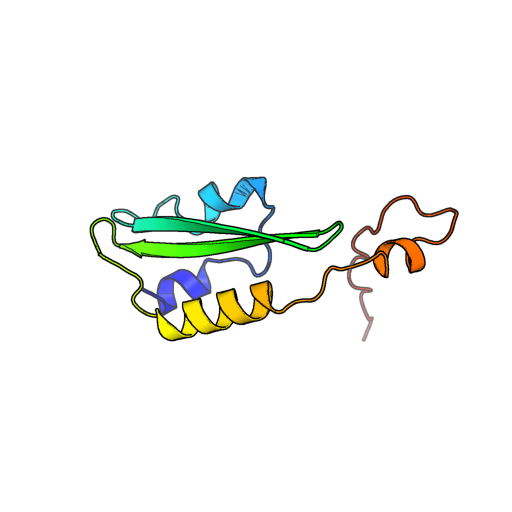C . PRO A 1 85 ? 21.361 16.714 -16.366 1.00 54.31 85 PRO A C 1
ATOM 666 O O . PRO A 1 85 ? 22.170 16.557 -15.454 1.00 54.31 85 PRO A O 1
ATOM 669 N N . ASN A 1 86 ? 20.564 17.784 -16.424 1.00 54.00 86 ASN A N 1
ATOM 670 C CA . ASN A 1 86 ? 20.603 18.912 -15.500 1.00 54.00 86 ASN A CA 1
ATOM 671 C C . ASN A 1 86 ? 19.513 18.879 -14.409 1.00 54.00 86 ASN A C 1
ATOM 673 O O . ASN A 1 86 ? 19.446 19.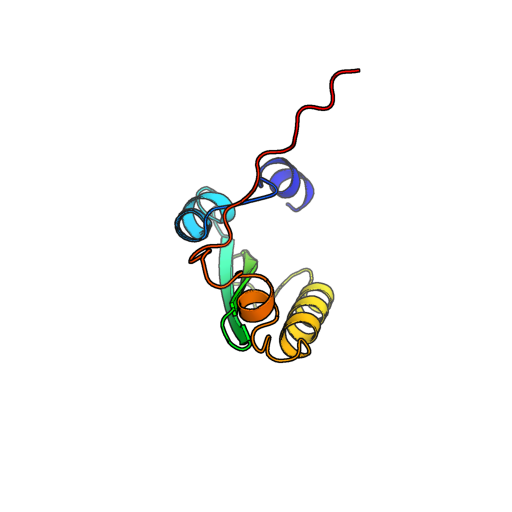800 -13.596 1.00 54.00 86 ASN A O 1
ATOM 677 N N . GLN A 1 87 ? 18.650 17.859 -14.363 1.00 49.31 87 GLN A N 1
ATOM 678 C CA . GLN A 1 87 ? 17.485 17.811 -13.479 1.00 49.31 87 GLN A CA 1
ATOM 679 C C . GLN A 1 87 ? 17.606 16.671 -12.460 1.00 49.31 87 GLN A C 1
ATOM 681 O O . GLN A 1 87 ? 17.270 15.524 -12.724 1.00 49.31 87 GLN A O 1
ATOM 686 N N . LYS A 1 88 ? 18.091 16.997 -11.256 1.00 53.34 88 LYS A N 1
ATOM 687 C CA . LYS A 1 88 ? 18.363 16.016 -10.185 1.00 53.34 88 LYS A CA 1
ATOM 688 C C . LYS A 1 88 ? 17.116 15.531 -9.428 1.00 53.34 88 LYS A C 1
ATOM 690 O O . LYS A 1 88 ? 17.229 14.618 -8.614 1.00 53.34 88 LYS A O 1
ATOM 695 N N . SER A 1 89 ? 15.945 16.130 -9.657 1.00 53.69 89 SER A N 1
ATOM 696 C CA . SER A 1 89 ? 14.682 15.725 -9.029 1.00 53.69 89 SER A CA 1
ATOM 697 C C . SER A 1 89 ? 13.494 15.910 -9.973 1.00 53.69 89 SER A C 1
ATOM 699 O O . SER A 1 89 ? 13.425 16.876 -10.737 1.00 53.69 89 SER A O 1
ATOM 701 N N . ILE A 1 90 ? 12.522 15.003 -9.882 1.00 58.81 90 ILE A N 1
ATOM 702 C CA . ILE A 1 90 ? 11.194 15.185 -10.472 1.00 58.81 90 ILE A CA 1
ATOM 703 C C . ILE A 1 90 ? 10.321 15.795 -9.382 1.00 58.81 90 ILE A C 1
ATOM 705 O O . ILE A 1 90 ? 9.885 15.105 -8.462 1.00 58.81 90 ILE A O 1
ATOM 709 N N . SER A 1 91 ? 10.136 17.108 -9.447 1.00 56.69 91 SER A N 1
ATOM 710 C CA . SER A 1 91 ? 9.217 17.825 -8.565 1.00 56.69 91 SER A CA 1
ATOM 711 C C . SER A 1 91 ? 7.840 17.902 -9.217 1.00 56.69 91 SER A C 1
ATOM 713 O O . SER A 1 91 ? 7.729 17.997 -10.439 1.00 56.69 91 SER A O 1
ATOM 715 N N . TYR A 1 92 ? 6.792 17.867 -8.398 1.00 53.72 92 TYR A N 1
ATOM 716 C CA . TYR A 1 92 ? 5.414 18.052 -8.844 1.00 53.72 92 TYR A CA 1
ATOM 717 C C . TYR A 1 92 ? 5.251 19.455 -9.449 1.00 53.72 92 TYR A C 1
ATOM 719 O O . TYR A 1 92 ? 5.463 20.452 -8.757 1.00 53.72 92 TYR A O 1
ATOM 727 N N . ALA A 1 93 ? 4.905 19.544 -10.735 1.00 57.47 93 ALA A N 1
ATOM 728 C CA . ALA A 1 93 ? 4.497 20.812 -11.328 1.00 57.47 93 ALA A CA 1
ATOM 729 C C . ALA A 1 93 ? 3.095 21.154 -10.792 1.00 57.47 93 ALA A C 1
ATOM 731 O O . ALA A 1 93 ? 2.198 20.313 -10.904 1.00 57.47 93 ALA A O 1
ATOM 732 N N . PRO A 1 94 ? 2.877 22.335 -10.185 1.00 48.94 94 PRO A N 1
ATOM 733 C CA . PRO A 1 94 ? 1.537 22.730 -9.774 1.00 48.94 94 PRO A CA 1
ATOM 734 C C . PRO A 1 94 ? 0.609 22.755 -11.001 1.00 48.94 94 PRO A C 1
ATOM 736 O O . PRO A 1 94 ? 1.078 23.071 -12.100 1.00 48.94 94 PRO A O 1
ATOM 739 N N . PRO A 1 95 ? -0.691 22.431 -10.845 1.00 52.53 95 PRO A N 1
ATOM 740 C CA . PRO A 1 95 ? -1.638 22.511 -11.947 1.00 52.53 95 PRO A CA 1
ATOM 741 C C . PRO A 1 95 ? -1.594 23.928 -12.513 1.00 52.53 95 PRO A C 1
ATOM 743 O O . PRO A 1 95 ? -1.802 24.895 -11.777 1.00 52.53 95 PRO A O 1
ATOM 746 N N . LEU A 1 96 ? -1.285 24.059 -13.804 1.00 54.81 96 LEU A N 1
ATOM 747 C CA . LEU A 1 96 ? -1.391 25.341 -14.486 1.00 54.81 96 LEU A CA 1
ATOM 748 C C . LEU A 1 96 ? -2.853 25.775 -14.387 1.00 54.81 96 LEU A C 1
ATOM 750 O O . LEU A 1 96 ? -3.745 25.067 -14.852 1.00 54.81 96 LEU A O 1
ATOM 754 N N . ALA A 1 97 ? -3.094 26.912 -13.736 1.00 53.81 97 ALA A N 1
ATOM 755 C CA . ALA A 1 97 ? -4.403 27.535 -13.729 1.00 53.81 97 ALA A CA 1
ATOM 756 C C . ALA A 1 97 ? -4.760 27.873 -15.182 1.00 53.81 97 ALA A C 1
ATOM 758 O O . ALA A 1 97 ? -4.191 28.791 -15.770 1.00 53.81 97 ALA A O 1
ATOM 759 N N . VAL A 1 98 ? -5.655 27.090 -15.781 1.00 51.75 98 VAL A N 1
ATOM 760 C CA . VAL A 1 98 ? -6.224 27.409 -17.088 1.00 51.75 98 VAL A CA 1
ATOM 761 C C . VAL A 1 98 ? -7.233 28.525 -16.839 1.00 51.75 98 VAL A C 1
ATOM 763 O O . VAL A 1 98 ? -8.274 28.294 -16.226 1.00 51.75 98 VAL A O 1
ATOM 766 N N . ALA A 1 99 ? -6.885 29.753 -17.221 1.00 52.03 99 ALA A N 1
ATOM 767 C CA . ALA A 1 99 ? -7.836 30.857 -17.232 1.00 52.03 99 ALA A CA 1
ATOM 768 C C . ALA A 1 99 ? -8.898 30.574 -18.307 1.00 52.03 99 ALA A C 1
ATOM 770 O O . ALA A 1 99 ? -8.546 30.295 -19.455 1.00 52.03 99 ALA A O 1
ATOM 771 N N . HIS A 1 100 ? -10.166 30.584 -17.891 1.00 42.19 100 HIS A N 1
ATOM 772 C CA . HIS A 1 100 ? -11.343 30.483 -18.755 1.00 42.19 100 HIS A CA 1
ATOM 773 C C . HIS A 1 100 ? -11.632 31.806 -19.462 1.00 42.19 100 HIS A C 1
ATOM 775 O O . HIS A 1 100 ? -11.446 32.863 -18.814 1.00 42.19 100 HIS A O 1
#

Secondary structure (DSSP, 8-state):
-HHHHTTTS-S---GGGHHHHHTTT-TTEEEEEEEEEETTEEEEEEEEEETT-SS-TTHHHHHHHHHHHHHSPP--SHHHHHS-TT----PPPPPP----

Sequence (100 aa):
MRAAVDRLWPSEIPLGEVNKKLIRGLTGCEMARFKFRKGCITFYVYAVRRSGNSGFICTDDLRTVLQSVAALKDFIDHTAMLAMPNQKSISYAPPLAVAH

InterPro domains:
  IPR057173 Domain of unknown function DUF7851 [PF25236] (1-91)
  IPR057173 Domain of unknown function DUF7851 [PTHR36375] (1-100)

Foldseek 3Di:
DVVVLVVQDDPDDDPVCCCVRRCPPPPQKDKDWDWDAAAPDIDIDIDMDGHPDPAHPPRVVVVVVVVVSVPDHRPDCPVVVVQDPPRPDDDDDPPDPDDD

pLDDT: mean 74.11, std 16.38, range [42.19, 96.75]

Organism: NCBI:txid2727402